Protein AF-A0A9E1V8I2-F1 (afdb_monomer)

Foldseek 3Di:
DPDPQDFWKKKKKKAFPVQADLVLLVLLADDPVCVVVLCVQLVVLVFNFWDWDGDSGMTMIIGTGSDRVSSNVSVLVSSCVSPVPRCVVCVVVVGHRMDMDMHPVSVVVVVCVCCCVPPPDPDDCPSVVRVVVD

pLDDT: mean 82.0, std 16.89, range [36.31, 97.19]

Radius of gyration: 15.0 Å; Cα contacts (8 Å, |Δi|>4): 186; chains: 1; bounding box: 41×28×48 Å

Sequence (134 aa):
METGKKPASLFVVGANHRSSPIGLRDRVFVDEESAPLIFDQLRRSGVTQALILSTCDRVEVQGASDNPQSAIATVRKVFAERAPVDVQTLTAQGDDPFYHMSGGVAARQIFAVASSLDSQIIGEPQVLGQVKES

Nearest PDB structures (foldseek):
  4n7r-assembly1_A  TM=8.588E-01  e=9.435E-10  Arabidopsis thaliana
  5che-assembly1_A  TM=8.534E-01  e=4.784E-09  Arabidopsis thaliana
  5yjl-assembly1_A  TM=8.470E-01  e=6.619E-09  Arabidopsis thaliana
  5che-assembly1_B  TM=8.528E-01  e=4.643E-08  Arabidopsis thaliana
  5yjl-assembly1_B  TM=8.047E-01  e=5.287E-08  Arabidopsis thaliana

Solvent-accessible surface area (backbone atoms only — not comparable to full-atom values): 7610 Å² total; per-residue (Å²): 131,83,77,82,70,71,76,60,32,33,28,33,36,30,32,34,76,86,61,32,58,69,69,55,44,66,46,49,48,56,52,84,84,53,42,63,61,50,52,51,57,36,40,77,70,69,36,79,44,71,47,78,48,54,56,98,61,34,31,35,44,36,36,42,23,81,50,41,70,61,46,49,52,49,54,53,48,58,44,36,73,54,30,54,68,58,44,52,55,36,48,74,74,73,43,68,57,55,54,70,42,51,42,73,59,20,50,51,49,53,52,36,48,66,68,40,74,71,45,100,57,83,83,68,72,68,61,60,54,55,65,71,76,102

Mean predicted aligned error: 8.26 Å

Secondary structure (DSSP, 8-state):
-----PPPEEEEEEEETTTS-HHHHHHH---TTTHHHHHHHHHHTT--EEEEEE-SSEEEEEEEESSHHHHHHHHHHHHHHHSHHHHHHHHHTT--SSEEEEHHHHHHHHHHHHTTTT-SSTT-THHHHHHHH-

Structure (mmCIF, N/CA/C/O backbone):
data_AF-A0A9E1V8I2-F1
#
_entry.id   AF-A0A9E1V8I2-F1
#
loop_
_atom_site.group_PDB
_atom_site.id
_atom_site.type_symbol
_atom_site.label_atom_id
_atom_site.label_alt_id
_atom_site.label_comp_id
_atom_site.label_asym_id
_atom_site.label_entity_id
_atom_site.label_seq_id
_atom_site.pdbx_PDB_ins_code
_atom_site.Cartn_x
_atom_site.Cartn_y
_atom_site.Cartn_z
_atom_site.occupancy
_atom_site.B_iso_or_equiv
_atom_site.auth_seq_id
_atom_site.auth_comp_id
_atom_site.auth_asym_id
_atom_site.auth_atom_id
_atom_site.pdbx_PDB_model_num
ATOM 1 N N . MET A 1 1 ? -20.997 1.755 30.133 1.00 39.19 1 MET A N 1
ATOM 2 C CA . MET A 1 1 ? -19.734 2.455 29.823 1.00 39.19 1 MET A CA 1
ATOM 3 C C . MET A 1 1 ? -19.301 1.986 28.447 1.00 39.19 1 MET A C 1
ATOM 5 O O . MET A 1 1 ? -18.680 0.938 28.342 1.00 39.19 1 MET A O 1
ATOM 9 N N . GLU A 1 2 ? -19.729 2.683 27.394 1.00 46.56 2 GLU A N 1
ATOM 10 C CA . GLU A 1 2 ? -19.187 2.467 26.050 1.00 46.56 2 GLU A CA 1
ATOM 11 C C . GLU A 1 2 ? -17.711 2.857 26.081 1.00 46.56 2 GLU A C 1
ATOM 13 O O . GLU A 1 2 ? -17.358 3.992 26.399 1.00 46.56 2 GLU A O 1
ATOM 18 N N . THR A 1 3 ? -16.832 1.894 25.827 1.00 50.59 3 THR A N 1
ATOM 19 C CA . THR A 1 3 ? -15.418 2.162 25.594 1.00 50.59 3 THR A CA 1
ATOM 20 C C . THR A 1 3 ? -15.323 3.111 24.407 1.00 50.59 3 THR A C 1
ATOM 22 O O . THR A 1 3 ? -15.676 2.724 23.294 1.00 50.59 3 THR A O 1
ATOM 25 N N . GLY A 1 4 ? -14.883 4.349 24.647 1.00 55.31 4 GLY A N 1
ATOM 26 C CA . GLY A 1 4 ? -14.613 5.343 23.612 1.00 55.31 4 GLY A CA 1
ATOM 27 C C . GLY A 1 4 ? -13.521 4.837 22.676 1.00 55.31 4 GLY A C 1
ATOM 28 O O . GLY A 1 4 ? -12.337 5.102 22.882 1.00 55.31 4 GLY A O 1
ATOM 29 N N . LYS A 1 5 ? -13.916 4.046 21.677 1.00 60.41 5 LYS A N 1
ATOM 30 C CA . LYS A 1 5 ? -13.024 3.534 20.648 1.00 60.41 5 LYS A CA 1
ATOM 31 C C . LYS A 1 5 ? -12.567 4.734 19.828 1.00 60.41 5 LYS A C 1
ATOM 33 O O . LYS A 1 5 ? -13.385 5.412 19.209 1.00 60.41 5 LYS A O 1
ATOM 38 N N . LYS A 1 6 ? -11.265 5.029 19.866 1.00 62.75 6 LYS A N 1
ATOM 39 C CA . LYS A 1 6 ? -10.668 6.063 19.017 1.00 62.75 6 LYS A CA 1
ATOM 40 C C . LYS A 1 6 ? -11.062 5.757 17.565 1.00 62.75 6 LYS A C 1
ATOM 42 O O . LYS A 1 6 ? -10.927 4.601 17.165 1.00 62.75 6 LYS A O 1
ATOM 47 N N . PRO A 1 7 ? -11.573 6.734 16.798 1.00 72.44 7 PRO A N 1
ATOM 48 C CA . PRO A 1 7 ? -11.978 6.475 15.426 1.00 72.44 7 PRO A CA 1
ATOM 49 C C . PRO A 1 7 ? -10.772 6.001 14.614 1.00 72.44 7 PRO A C 1
ATOM 51 O O . PRO A 1 7 ? -9.663 6.524 14.780 1.00 72.44 7 PRO A O 1
ATOM 54 N N . ALA A 1 8 ? -11.001 5.012 13.751 1.00 84.44 8 ALA A N 1
ATOM 55 C CA . ALA A 1 8 ? -9.997 4.529 12.818 1.00 84.44 8 ALA A CA 1
ATOM 56 C C . ALA A 1 8 ? -9.446 5.702 11.992 1.00 84.44 8 ALA A C 1
ATOM 58 O O . ALA A 1 8 ? -10.192 6.575 11.542 1.00 84.44 8 ALA A O 1
ATOM 59 N N . SER A 1 9 ? -8.129 5.735 11.813 1.00 93.94 9 SER A N 1
ATOM 60 C CA . SER A 1 9 ? -7.446 6.760 11.029 1.00 93.94 9 SER A CA 1
ATOM 61 C C . SER A 1 9 ? -7.140 6.226 9.637 1.00 93.94 9 SER A C 1
ATOM 63 O O . SER A 1 9 ? -6.748 5.066 9.484 1.00 93.94 9 SER A O 1
ATOM 65 N N . LEU A 1 10 ? -7.289 7.085 8.629 1.00 96.44 10 LEU A N 1
ATOM 66 C CA . LEU A 1 10 ? -6.920 6.753 7.259 1.00 96.44 10 LEU A CA 1
ATOM 67 C C . LEU A 1 10 ? -5.404 6.612 7.125 1.00 96.44 10 LEU A C 1
ATOM 69 O O . LEU A 1 10 ? -4.643 7.324 7.787 1.00 96.44 10 LEU A O 1
ATOM 73 N N . PHE A 1 11 ? -4.971 5.726 6.238 1.00 97.19 11 PHE A N 1
ATOM 74 C CA . PHE A 1 11 ? -3.580 5.583 5.834 1.00 97.19 11 PHE A CA 1
ATOM 75 C C . PHE A 1 11 ? -3.477 5.337 4.328 1.00 97.19 11 PHE A C 1
ATOM 77 O O . PHE A 1 11 ? -4.403 4.818 3.705 1.00 97.19 11 PHE A O 1
ATOM 84 N N . VAL A 1 12 ? -2.329 5.703 3.764 1.00 97.06 12 VAL A N 1
ATOM 85 C CA . VAL A 1 12 ? -1.913 5.346 2.403 1.00 97.06 12 VAL A CA 1
ATOM 86 C C . VAL A 1 12 ? -0.463 4.893 2.467 1.00 97.06 12 VAL A C 1
ATOM 88 O O . VAL A 1 12 ? 0.344 5.532 3.145 1.00 97.06 12 VAL A O 1
ATOM 91 N N . VAL A 1 13 ? -0.135 3.816 1.761 1.00 96.62 13 VAL A N 1
ATOM 92 C CA . VAL A 1 13 ? 1.239 3.384 1.479 1.00 96.62 13 VAL A CA 1
ATOM 93 C C . VAL A 1 13 ? 1.342 3.087 -0.004 1.00 96.62 13 VAL A C 1
ATOM 95 O O . VAL A 1 13 ? 0.479 2.394 -0.536 1.00 96.62 13 VAL A O 1
ATOM 98 N N . GLY A 1 14 ? 2.383 3.573 -0.673 1.00 94.00 14 GLY A N 1
ATOM 99 C CA . GLY A 1 14 ? 2.510 3.338 -2.104 1.00 94.00 14 GLY A CA 1
ATOM 100 C C . GLY A 1 14 ? 3.882 3.594 -2.696 1.00 94.00 14 GLY A C 1
ATOM 101 O O . GLY A 1 14 ? 4.786 4.110 -2.043 1.00 94.00 14 GLY A O 1
ATOM 102 N N . ALA A 1 15 ? 3.992 3.239 -3.969 1.00 91.12 15 ALA A N 1
ATOM 103 C CA . ALA A 1 15 ? 5.074 3.595 -4.872 1.00 91.12 15 ALA A CA 1
ATOM 104 C C . ALA A 1 15 ? 4.473 4.327 -6.078 1.00 91.12 15 ALA A C 1
ATOM 106 O O . ALA A 1 15 ? 3.480 3.876 -6.650 1.00 91.12 15 ALA A O 1
ATOM 107 N N . ASN A 1 16 ? 5.066 5.450 -6.483 1.00 83.88 16 ASN A N 1
ATOM 108 C CA . ASN A 1 16 ? 4.646 6.200 -7.669 1.00 83.88 16 ASN A CA 1
ATOM 109 C C . ASN A 1 16 ? 5.861 6.648 -8.492 1.00 83.88 16 ASN A C 1
ATOM 111 O O . ASN A 1 16 ? 7.011 6.448 -8.096 1.00 83.88 16 ASN A O 1
ATOM 115 N N . HIS A 1 17 ? 5.615 7.258 -9.651 1.00 75.88 17 HIS A N 1
ATOM 116 C CA . HIS A 1 17 ? 6.673 7.739 -10.544 1.00 75.88 17 HIS A CA 1
ATOM 117 C C . HIS A 1 17 ? 7.613 8.800 -9.941 1.00 75.88 17 HIS A C 1
ATOM 119 O O . HIS A 1 17 ? 8.660 9.063 -10.526 1.00 75.88 17 HIS A O 1
ATOM 125 N N . ARG A 1 18 ? 7.246 9.452 -8.827 1.00 73.50 18 ARG A N 1
ATOM 126 C CA . ARG A 1 18 ? 8.076 10.466 -8.150 1.00 73.50 18 ARG A CA 1
ATOM 127 C C . ARG A 1 18 ? 8.979 9.847 -7.091 1.00 73.50 18 ARG A C 1
ATOM 129 O O . ARG A 1 18 ? 10.093 10.318 -6.913 1.00 73.50 18 ARG A O 1
ATOM 136 N N . SER A 1 19 ? 8.486 8.836 -6.378 1.00 73.19 19 SER A N 1
ATOM 137 C CA . SER A 1 19 ? 9.184 8.224 -5.240 1.00 73.19 19 SER A CA 1
ATOM 138 C C . SER A 1 19 ? 10.010 6.996 -5.606 1.00 73.19 19 SER A C 1
ATOM 140 O O . SER A 1 19 ? 10.810 6.544 -4.797 1.00 73.19 19 SER A O 1
ATOM 142 N N . SER A 1 20 ? 9.766 6.396 -6.773 1.00 78.38 20 SER A N 1
ATOM 143 C CA . SER A 1 20 ? 10.189 5.021 -7.034 1.00 78.38 20 SER A CA 1
ATOM 144 C C . SER A 1 20 ? 10.622 4.824 -8.494 1.00 78.38 20 SER A C 1
ATOM 146 O O . SER A 1 20 ? 10.003 5.392 -9.399 1.00 78.38 20 SER A O 1
ATOM 148 N N . PRO A 1 21 ? 11.632 3.983 -8.777 1.00 81.56 21 PRO A N 1
ATOM 149 C CA . PRO A 1 21 ? 11.939 3.544 -10.137 1.00 81.56 21 PRO A CA 1
ATOM 150 C C . PRO A 1 21 ? 10.790 2.734 -10.752 1.00 81.56 21 PRO A C 1
ATOM 152 O O . PRO A 1 21 ? 10.003 2.115 -10.034 1.00 81.56 21 PRO A O 1
ATOM 155 N N . ILE A 1 22 ? 10.721 2.690 -12.086 1.00 81.50 22 ILE A N 1
ATOM 156 C CA . ILE A 1 22 ? 9.726 1.871 -12.802 1.00 81.50 22 ILE A CA 1
ATOM 157 C C . ILE A 1 22 ? 9.838 0.384 -12.444 1.00 81.50 22 ILE A C 1
ATOM 159 O O . ILE A 1 22 ? 8.828 -0.240 -12.145 1.00 81.50 22 ILE A O 1
ATOM 163 N N . GLY A 1 23 ? 11.065 -0.142 -12.332 1.00 83.75 23 GLY A N 1
ATOM 164 C CA . GLY A 1 23 ? 11.299 -1.540 -11.963 1.00 83.75 23 GLY A CA 1
ATOM 165 C C . GLY A 1 23 ? 10.711 -1.911 -10.600 1.00 83.75 23 GLY A C 1
ATOM 166 O O . GLY A 1 23 ? 10.116 -2.975 -10.470 1.00 83.75 23 GLY A O 1
ATOM 167 N N . LEU A 1 24 ? 10.781 -1.012 -9.609 1.00 86.75 24 LEU A N 1
ATOM 168 C CA . LEU A 1 24 ? 10.147 -1.248 -8.310 1.00 86.75 24 LEU A CA 1
ATOM 169 C C . LEU A 1 24 ? 8.622 -1.323 -8.451 1.00 86.75 24 LEU A C 1
ATOM 171 O O . LEU A 1 24 ? 8.010 -2.217 -7.872 1.00 86.75 24 LEU A O 1
ATOM 175 N N . ARG A 1 25 ? 8.011 -0.410 -9.221 1.00 89.12 25 ARG A N 1
ATOM 176 C CA . ARG A 1 25 ? 6.554 -0.392 -9.437 1.00 89.12 25 ARG A CA 1
ATOM 177 C C . ARG A 1 25 ? 6.059 -1.660 -10.120 1.00 89.12 25 ARG A C 1
ATOM 179 O O . ARG A 1 25 ? 5.086 -2.230 -9.644 1.00 89.12 25 ARG A O 1
ATOM 186 N N . ASP A 1 26 ? 6.761 -2.138 -11.142 1.00 88.12 26 ASP A N 1
ATOM 187 C CA . ASP A 1 26 ? 6.402 -3.378 -11.838 1.00 88.12 26 ASP A CA 1
ATOM 188 C C . ASP A 1 26 ? 6.443 -4.591 -10.898 1.00 88.12 26 ASP A C 1
ATOM 190 O O . ASP A 1 26 ? 5.588 -5.470 -10.962 1.00 88.12 26 ASP A O 1
ATOM 194 N N . ARG A 1 27 ? 7.414 -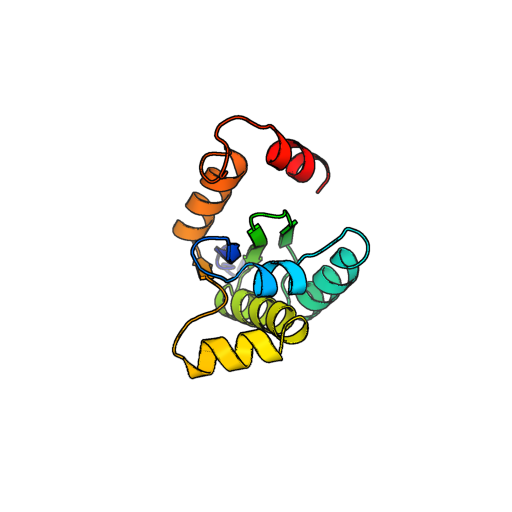4.637 -9.977 1.00 90.56 27 ARG A N 1
ATOM 195 C CA . ARG A 1 27 ? 7.541 -5.730 -8.997 1.00 90.56 27 ARG A CA 1
ATOM 196 C C . ARG A 1 27 ? 6.431 -5.725 -7.954 1.00 90.56 27 ARG A C 1
ATOM 198 O O . ARG A 1 27 ? 5.968 -6.788 -7.537 1.00 90.56 27 ARG A O 1
ATOM 205 N N . VAL A 1 28 ? 6.029 -4.540 -7.502 1.00 92.31 28 VAL A N 1
ATOM 206 C CA . VAL A 1 28 ? 4.975 -4.407 -6.489 1.00 92.31 28 VAL A CA 1
ATOM 207 C C . VAL A 1 28 ? 3.575 -4.325 -7.092 1.00 92.31 28 VAL A C 1
ATOM 209 O O . VAL A 1 28 ? 2.617 -4.389 -6.328 1.00 92.31 28 VAL A O 1
ATOM 212 N N . PHE A 1 29 ? 3.449 -4.244 -8.423 1.00 93.19 29 PHE A N 1
ATOM 213 C CA . PHE A 1 29 ? 2.175 -4.240 -9.141 1.00 93.19 29 PHE A CA 1
AT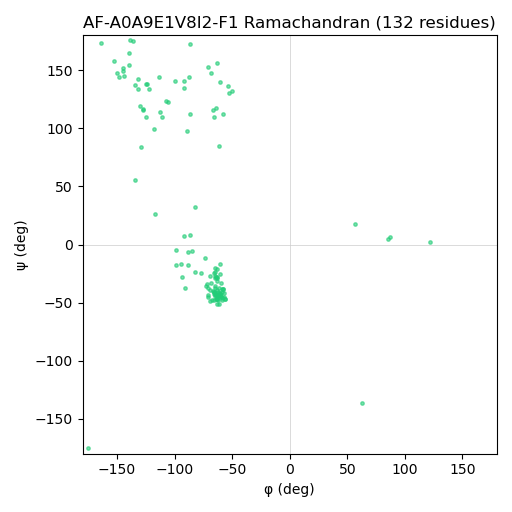OM 214 C C . PHE A 1 29 ? 1.285 -5.393 -8.688 1.00 93.19 29 PHE A C 1
ATOM 216 O O . PHE A 1 29 ? 1.735 -6.535 -8.587 1.00 93.19 29 PHE A O 1
ATOM 223 N N . VAL A 1 30 ? 0.023 -5.078 -8.410 1.00 92.38 30 VAL A N 1
ATOM 224 C CA . VAL A 1 30 ? -0.995 -6.016 -7.941 1.00 92.38 30 VAL A CA 1
ATOM 225 C C . VAL A 1 30 ? -2.053 -6.175 -9.025 1.00 92.38 30 VAL A C 1
ATOM 227 O O . VAL A 1 30 ? -2.775 -5.232 -9.337 1.00 92.38 30 VAL A O 1
ATOM 230 N N . ASP A 1 31 ? -2.133 -7.371 -9.591 1.00 91.38 31 ASP A N 1
ATOM 231 C CA . ASP A 1 31 ? -3.219 -7.803 -10.470 1.00 91.38 31 ASP A CA 1
ATOM 232 C C . ASP A 1 31 ? -4.399 -8.383 -9.665 1.00 91.38 31 ASP A C 1
ATOM 234 O O . ASP A 1 31 ? -4.323 -8.586 -8.447 1.00 91.38 31 ASP A O 1
ATOM 238 N N . GLU A 1 32 ? -5.505 -8.660 -10.356 1.00 87.38 32 GLU A N 1
ATOM 239 C CA . GLU A 1 32 ? -6.716 -9.233 -9.757 1.00 87.38 32 GLU A CA 1
ATOM 240 C C . GLU A 1 32 ? -6.464 -10.594 -9.092 1.00 87.38 32 GLU A C 1
ATOM 242 O O . GLU A 1 32 ? -7.063 -10.898 -8.061 1.00 87.38 32 GLU A O 1
ATOM 247 N N . GLU A 1 33 ? -5.545 -11.399 -9.633 1.00 90.81 33 GLU A N 1
ATOM 248 C CA . GLU A 1 33 ? -5.219 -12.723 -9.096 1.00 90.81 33 GLU A CA 1
ATOM 249 C C . GLU A 1 33 ? -4.427 -12.644 -7.781 1.00 90.81 33 GLU A C 1
ATOM 251 O O . GLU A 1 33 ? -4.640 -13.454 -6.873 1.00 90.81 33 GLU A O 1
ATOM 256 N N . SER A 1 34 ? -3.533 -11.660 -7.634 1.00 90.25 34 SER A N 1
ATOM 257 C CA . SER A 1 34 ? -2.717 -11.489 -6.426 1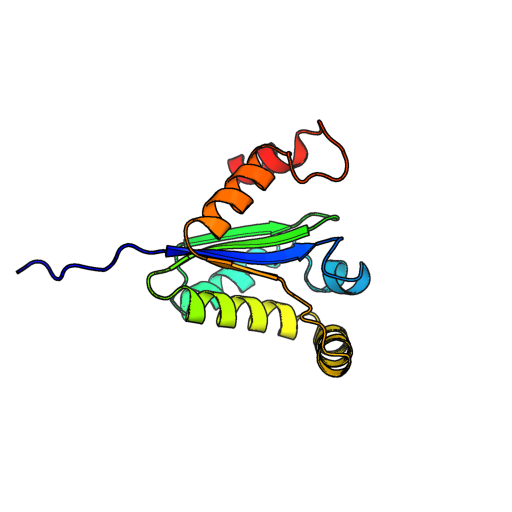.00 90.25 34 SER A CA 1
ATOM 258 C C . SER A 1 34 ? -3.378 -10.630 -5.343 1.00 90.25 34 SER A C 1
ATOM 260 O O . SER A 1 34 ? -2.987 -10.726 -4.172 1.00 90.25 34 SER A O 1
ATOM 262 N N . ALA A 1 35 ? -4.402 -9.837 -5.676 1.00 91.94 35 ALA A N 1
ATOM 263 C CA . ALA A 1 35 ? -5.108 -8.989 -4.715 1.00 91.94 35 ALA A CA 1
ATOM 264 C C . ALA A 1 35 ? -5.705 -9.763 -3.513 1.00 91.94 35 ALA A C 1
ATOM 266 O O . ALA A 1 35 ? -5.480 -9.334 -2.374 1.00 91.94 35 ALA A O 1
ATOM 267 N N . PRO A 1 36 ? -6.385 -10.922 -3.677 1.00 93.56 36 PRO A N 1
ATOM 268 C CA . PRO A 1 36 ? -6.926 -11.688 -2.551 1.00 93.56 36 PRO A CA 1
ATOM 269 C C . PRO A 1 36 ? -5.870 -12.119 -1.527 1.00 93.56 36 PRO A C 1
ATOM 271 O O . PRO A 1 36 ? -6.127 -12.069 -0.323 1.00 93.56 36 PRO A O 1
ATOM 274 N N . LEU A 1 37 ? -4.674 -12.501 -1.990 1.00 92.81 37 LEU A N 1
ATOM 275 C CA . LEU A 1 37 ? -3.564 -12.903 -1.121 1.00 92.81 37 LEU A CA 1
ATOM 276 C C . LEU A 1 37 ? -3.068 -11.728 -0.274 1.00 92.81 37 LEU A C 1
ATOM 278 O O . LEU A 1 37 ? -2.818 -11.887 0.922 1.00 92.81 37 LEU A O 1
ATOM 282 N N . ILE A 1 38 ? -2.977 -10.537 -0.867 1.00 93.38 38 ILE A N 1
ATOM 283 C CA . ILE A 1 38 ? -2.594 -9.324 -0.139 1.00 93.38 38 ILE A CA 1
ATOM 284 C C . ILE A 1 38 ? -3.665 -8.967 0.889 1.00 93.38 38 ILE A C 1
ATOM 286 O O . ILE A 1 38 ? -3.340 -8.741 2.055 1.00 93.38 38 ILE A O 1
ATOM 290 N N . PHE A 1 39 ? -4.944 -8.967 0.507 1.00 94.25 39 PHE A N 1
ATOM 291 C CA . PHE A 1 39 ? -6.026 -8.686 1.452 1.00 94.25 39 PHE A CA 1
ATOM 292 C C . PHE A 1 39 ? -6.040 -9.659 2.634 1.00 94.25 39 PHE A C 1
ATOM 294 O O . PHE A 1 39 ? -6.275 -9.242 3.765 1.00 94.25 39 PHE A O 1
ATOM 301 N N . ASP A 1 40 ? -5.759 -10.940 2.409 1.00 94.06 40 ASP A N 1
ATOM 302 C CA . ASP A 1 40 ? -5.647 -11.939 3.472 1.00 94.06 40 ASP A CA 1
ATOM 303 C C . ASP A 1 40 ? -4.471 -11.648 4.430 1.00 94.06 40 ASP A C 1
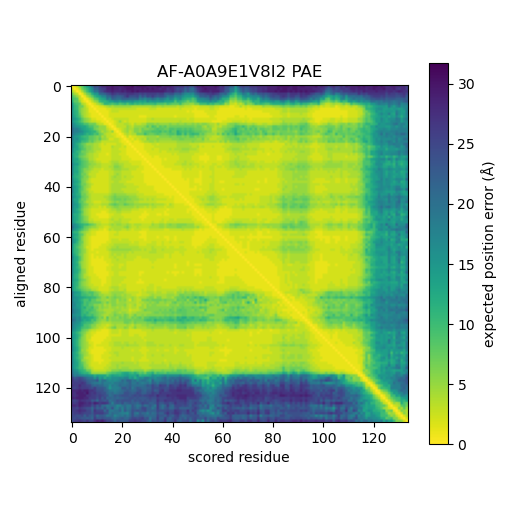ATOM 305 O O . ASP A 1 40 ? -4.650 -11.656 5.652 1.00 94.06 40 ASP A O 1
ATOM 309 N N . GLN A 1 41 ? -3.296 -11.275 3.912 1.00 92.19 41 GLN A N 1
ATOM 310 C CA . GLN A 1 41 ? -2.155 -10.841 4.736 1.00 92.19 41 GLN A CA 1
ATOM 311 C C . GLN A 1 41 ? -2.464 -9.577 5.559 1.00 92.19 41 GLN A C 1
ATOM 313 O O . GLN A 1 41 ? -2.117 -9.495 6.746 1.00 92.19 41 GLN A O 1
ATOM 318 N N . LEU A 1 42 ? -3.153 -8.605 4.954 1.00 92.44 42 LEU A N 1
ATOM 319 C CA . LEU A 1 42 ? -3.595 -7.378 5.619 1.00 92.44 42 LEU A CA 1
ATOM 320 C C . LEU A 1 42 ? -4.600 -7.684 6.738 1.00 92.44 42 LEU A C 1
ATOM 322 O O . LEU A 1 42 ? -4.409 -7.235 7.873 1.00 92.44 42 LEU A O 1
ATOM 326 N N . ARG A 1 43 ? -5.604 -8.527 6.467 1.00 93.25 43 ARG A N 1
ATOM 327 C CA . ARG A 1 43 ? -6.611 -8.948 7.456 1.00 93.25 43 ARG A CA 1
ATOM 328 C C . ARG A 1 43 ? -5.988 -9.673 8.641 1.00 93.25 43 ARG A C 1
ATOM 330 O O . ARG A 1 43 ? -6.331 -9.360 9.779 1.00 93.25 43 ARG A O 1
ATOM 337 N N . ARG A 1 44 ? -5.031 -10.581 8.407 1.00 91.00 44 ARG A N 1
ATOM 338 C CA . ARG A 1 44 ? -4.275 -11.260 9.481 1.00 91.00 44 ARG A CA 1
ATOM 339 C C . ARG A 1 44 ? -3.493 -10.294 10.367 1.00 91.00 44 ARG A C 1
ATOM 341 O O . ARG A 1 44 ? -3.242 -10.599 11.527 1.00 91.00 44 ARG A O 1
ATOM 348 N N . SER A 1 45 ? -3.147 -9.126 9.836 1.00 86.56 45 SER A N 1
ATOM 349 C CA . SER A 1 45 ? -2.468 -8.055 10.567 1.00 86.56 45 SER A CA 1
ATOM 350 C C . SER A 1 45 ? -3.433 -7.040 11.199 1.00 86.56 45 SER A C 1
ATOM 352 O O . SER A 1 45 ? -2.994 -6.011 11.706 1.00 86.56 45 SER A O 1
ATOM 354 N N . GLY A 1 46 ? -4.744 -7.302 11.162 1.00 88.19 46 GLY A N 1
ATOM 355 C CA . GLY A 1 46 ? -5.776 -6.432 11.731 1.00 88.19 46 GLY A CA 1
ATOM 356 C C . GLY A 1 46 ? -6.253 -5.305 10.809 1.00 88.19 46 GLY A C 1
ATOM 357 O O . GLY A 1 46 ? -7.078 -4.495 11.225 1.00 88.19 46 GLY A O 1
ATOM 358 N N . VAL A 1 47 ? -5.783 -5.248 9.560 1.00 92.12 47 VAL A N 1
ATOM 359 C CA . VAL A 1 47 ? -6.243 -4.276 8.560 1.00 92.12 47 VAL A CA 1
ATOM 360 C C . VAL A 1 47 ? -7.437 -4.868 7.817 1.00 92.12 47 VAL A C 1
ATOM 362 O O . VAL A 1 47 ? -7.290 -5.679 6.907 1.00 92.12 47 VAL A O 1
ATOM 365 N N . THR A 1 48 ? -8.642 -4.488 8.235 1.00 88.62 48 THR A N 1
ATOM 366 C CA . THR A 1 48 ? -9.900 -5.032 7.692 1.00 88.62 48 THR A CA 1
ATOM 367 C C . THR A 1 48 ? -10.548 -4.136 6.641 1.00 88.62 48 THR A C 1
ATOM 369 O O . THR A 1 48 ? -11.372 -4.616 5.867 1.00 88.62 48 THR A O 1
ATOM 372 N N . GLN A 1 49 ? -10.158 -2.860 6.584 1.00 89.81 49 GLN A N 1
ATOM 373 C CA . GLN A 1 49 ? -10.639 -1.876 5.618 1.00 89.81 49 GLN A CA 1
ATOM 374 C C . GLN A 1 49 ? -9.459 -1.392 4.775 1.00 89.81 49 GLN A C 1
ATOM 376 O O . GLN A 1 49 ? -8.679 -0.548 5.222 1.00 89.81 49 GLN A O 1
ATOM 381 N N . ALA A 1 50 ? -9.318 -1.949 3.574 1.00 93.81 50 ALA A N 1
ATOM 382 C CA . ALA A 1 50 ? -8.274 -1.581 2.631 1.00 93.81 50 ALA A CA 1
ATOM 383 C C . ALA A 1 50 ? -8.788 -1.648 1.189 1.00 93.81 50 ALA A C 1
ATOM 385 O O . ALA A 1 50 ? -9.633 -2.477 0.865 1.00 93.81 50 ALA A O 1
ATOM 386 N N . LEU A 1 51 ? -8.223 -0.792 0.350 1.00 94.12 51 LEU A N 1
ATOM 387 C CA . LEU A 1 51 ? -8.376 -0.705 -1.092 1.00 94.12 51 LEU A CA 1
ATOM 388 C C . LEU A 1 51 ? -6.977 -0.793 -1.704 1.00 94.12 51 LEU A C 1
ATOM 390 O O . LEU A 1 51 ? -6.044 -0.166 -1.195 1.00 94.12 51 LEU A O 1
ATOM 394 N N . ILE A 1 52 ? -6.833 -1.548 -2.789 1.00 94.12 52 ILE A N 1
ATOM 395 C CA . ILE A 1 52 ? -5.597 -1.601 -3.570 1.00 94.12 52 ILE A CA 1
ATOM 396 C C . ILE A 1 52 ? -5.846 -0.851 -4.874 1.00 94.12 52 ILE A C 1
ATOM 398 O O . ILE A 1 52 ? -6.758 -1.195 -5.617 1.00 94.12 52 ILE A O 1
ATOM 402 N N . LEU A 1 53 ? -5.027 0.161 -5.149 1.00 92.50 53 LEU A N 1
ATOM 403 C CA . LEU A 1 53 ? -5.009 0.870 -6.421 1.00 92.50 53 LEU A CA 1
ATOM 404 C C . LEU A 1 53 ? -3.710 0.530 -7.140 1.00 92.50 53 LEU A C 1
ATOM 406 O O . LEU A 1 53 ? -2.638 0.958 -6.715 1.00 92.50 53 LEU A O 1
ATOM 410 N N . SER A 1 54 ? -3.805 -0.233 -8.222 1.00 91.00 54 SER A N 1
ATOM 411 C CA . SER A 1 54 ? -2.648 -0.702 -8.978 1.00 91.00 54 SER A CA 1
ATOM 412 C C . SER A 1 54 ? -2.810 -0.355 -10.453 1.00 91.00 54 SER A C 1
ATOM 414 O O . SER A 1 54 ? -3.733 -0.808 -11.125 1.00 91.00 54 SER A O 1
ATOM 416 N N . THR A 1 55 ? -1.910 0.493 -10.937 1.00 87.69 55 THR A N 1
ATOM 417 C CA . THR A 1 55 ? -1.841 1.020 -12.306 1.00 87.69 55 THR A CA 1
ATOM 418 C C . THR A 1 55 ? -0.372 1.034 -12.748 1.00 87.69 55 THR A C 1
ATOM 420 O O . THR A 1 55 ? 0.518 0.761 -11.942 1.00 87.69 55 THR A O 1
ATOM 423 N N . CYS A 1 56 ? -0.080 1.397 -13.999 1.00 80.75 56 CYS A N 1
ATOM 424 C CA . CYS A 1 56 ? 1.306 1.567 -14.459 1.00 80.75 56 CYS A CA 1
ATOM 425 C C . CYS A 1 56 ? 2.060 2.698 -13.722 1.00 80.75 56 CYS A C 1
ATOM 427 O O . CYS A 1 56 ? 3.280 2.639 -13.537 1.00 80.75 56 CYS A O 1
ATOM 429 N N . ASP A 1 57 ? 1.334 3.716 -13.256 1.00 81.12 57 ASP A N 1
ATOM 430 C CA . ASP A 1 57 ? 1.928 4.930 -12.688 1.00 81.12 57 ASP A CA 1
ATOM 431 C C . ASP A 1 57 ? 2.073 4.870 -11.167 1.00 81.12 57 ASP A C 1
ATOM 433 O O . ASP A 1 57 ? 2.957 5.518 -10.589 1.00 81.12 57 ASP A O 1
ATOM 437 N N . ARG A 1 58 ? 1.200 4.097 -10.512 1.00 89.62 58 ARG A N 1
ATOM 438 C CA . ARG A 1 58 ? 1.165 3.948 -9.057 1.00 89.62 58 ARG A CA 1
ATOM 439 C C . ARG A 1 58 ? 0.667 2.585 -8.613 1.00 89.62 58 ARG A C 1
ATOM 441 O O . ARG A 1 58 ? -0.250 2.023 -9.209 1.00 89.62 58 ARG A O 1
ATOM 448 N N . VAL A 1 59 ? 1.208 2.155 -7.482 1.00 93.38 59 VAL A N 1
ATOM 449 C CA . VAL A 1 59 ? 0.688 1.047 -6.687 1.00 93.38 59 VAL A CA 1
ATOM 450 C C . VAL A 1 59 ? 0.516 1.555 -5.262 1.00 93.38 59 VAL A C 1
ATOM 452 O O . VAL A 1 59 ? 1.490 1.955 -4.627 1.00 93.38 59 VAL A O 1
ATOM 455 N N . GLU A 1 60 ? -0.717 1.576 -4.766 1.00 95.38 60 GLU A N 1
ATOM 456 C CA . GLU A 1 60 ? -1.070 2.055 -3.432 1.00 95.38 60 GLU A CA 1
ATOM 457 C C . GLU A 1 60 ? -1.976 1.062 -2.702 1.00 95.38 60 GLU A C 1
ATOM 459 O O . GLU A 1 60 ? -2.899 0.501 -3.287 1.00 95.38 60 GLU A O 1
ATOM 464 N N . VAL A 1 61 ? -1.770 0.919 -1.393 1.00 96.12 61 VAL A N 1
ATOM 465 C CA . VAL A 1 61 ? -2.803 0.441 -0.470 1.00 96.12 61 VAL A CA 1
ATOM 466 C C . VAL A 1 61 ? -3.305 1.630 0.331 1.00 96.12 61 VAL A C 1
ATOM 468 O O . VAL A 1 61 ? -2.536 2.305 1.022 1.00 96.12 61 VAL A O 1
ATOM 471 N N . GLN A 1 62 ? -4.606 1.865 0.254 1.00 96.12 62 GLN A N 1
ATOM 472 C CA . GLN A 1 62 ? -5.322 2.895 0.994 1.00 96.12 62 GLN A CA 1
ATOM 473 C C . GLN A 1 62 ? -6.259 2.205 1.982 1.00 96.12 62 GLN A C 1
ATOM 475 O O . GLN A 1 62 ? -6.808 1.154 1.670 1.00 96.12 62 GLN A O 1
ATOM 480 N N . GLY A 1 63 ? -6.470 2.746 3.175 1.00 95.06 63 GLY A N 1
ATOM 481 C CA . GLY A 1 63 ? -7.353 2.080 4.129 1.00 95.06 63 GLY A CA 1
ATOM 482 C C . GLY A 1 63 ? -7.604 2.857 5.403 1.00 95.06 63 GLY A C 1
ATOM 483 O O . GLY A 1 63 ? -7.155 3.992 5.557 1.00 95.06 63 GLY A O 1
ATOM 484 N N . ALA A 1 64 ? -8.317 2.221 6.329 1.00 94.81 64 ALA A N 1
ATOM 485 C CA . ALA A 1 64 ? -8.582 2.737 7.666 1.00 94.81 64 ALA A CA 1
ATOM 486 C C . ALA A 1 64 ? -8.133 1.720 8.720 1.00 94.81 64 ALA A C 1
ATOM 488 O O . ALA A 1 64 ? -8.327 0.514 8.566 1.00 94.81 64 ALA A O 1
ATOM 489 N N . SER A 1 65 ? -7.509 2.202 9.794 1.00 93.81 65 SER A N 1
ATOM 490 C CA . SER A 1 65 ? -7.057 1.352 10.897 1.00 93.81 65 SER A CA 1
ATOM 491 C C . SER A 1 65 ? -7.099 2.090 12.231 1.00 93.81 65 SER A C 1
ATOM 493 O O . SER A 1 65 ? -6.767 3.274 12.313 1.00 93.81 65 SER A O 1
ATOM 495 N N . ASP A 1 66 ? -7.441 1.369 13.299 1.00 92.12 66 ASP A N 1
ATOM 496 C CA . ASP A 1 66 ? -7.303 1.853 14.679 1.00 92.12 66 ASP A CA 1
ATOM 497 C C . ASP A 1 66 ? -5.819 2.070 15.054 1.00 92.12 66 ASP A C 1
ATOM 499 O O . ASP A 1 66 ? -5.496 2.878 15.927 1.00 92.12 66 ASP A O 1
ATOM 503 N N . ASN A 1 67 ? -4.903 1.384 14.356 1.00 92.12 67 ASN A N 1
ATOM 504 C CA . ASN A 1 67 ? -3.456 1.543 14.465 1.00 92.12 67 ASN A CA 1
ATOM 505 C C . ASN A 1 67 ? -2.829 1.735 13.066 1.00 92.12 67 ASN A C 1
ATOM 507 O O . ASN A 1 67 ? -2.355 0.768 12.455 1.00 92.12 67 ASN A O 1
ATOM 511 N N . PRO A 1 68 ? -2.814 2.973 12.533 1.00 92.62 68 PRO A N 1
ATOM 512 C CA . PRO A 1 68 ? -2.297 3.249 11.194 1.00 92.62 68 PRO A CA 1
ATOM 513 C C . PRO A 1 68 ? -0.803 2.939 11.067 1.00 92.62 68 P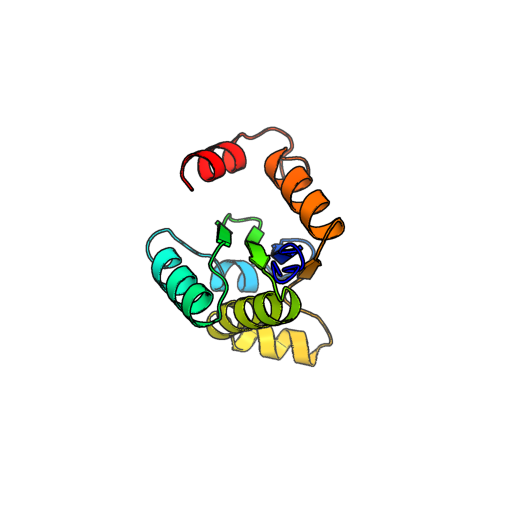RO A C 1
ATOM 515 O O . PRO A 1 68 ? -0.376 2.499 10.009 1.00 92.62 68 PRO A O 1
ATOM 518 N N . GLN A 1 69 ? -0.010 3.089 12.134 1.00 93.56 69 GLN A N 1
ATOM 519 C CA . GLN A 1 69 ? 1.425 2.794 12.084 1.00 93.56 69 GLN A CA 1
ATOM 520 C C . GLN A 1 69 ? 1.688 1.302 11.857 1.00 93.56 69 GLN A C 1
ATOM 522 O O . GLN A 1 69 ? 2.527 0.938 11.035 1.00 93.56 69 GLN A O 1
ATOM 527 N N . SER A 1 70 ? 0.937 0.438 12.546 1.00 94.00 70 SER A N 1
ATOM 528 C CA . SER A 1 70 ? 1.001 -1.007 12.319 1.00 94.00 70 SER A CA 1
ATOM 529 C C . SER A 1 70 ? 0.524 -1.373 10.914 1.00 94.00 70 SER A C 1
ATOM 531 O O . SER A 1 70 ? 1.169 -2.176 10.250 1.00 94.00 70 SER A O 1
ATOM 533 N N . ALA A 1 71 ? -0.567 -0.761 10.441 1.00 94.69 71 ALA A N 1
ATOM 534 C CA . ALA A 1 71 ? -1.080 -1.001 9.092 1.00 94.69 71 ALA A CA 1
ATOM 535 C C . ALA A 1 71 ? -0.054 -0.620 8.014 1.00 94.69 71 ALA A C 1
ATOM 537 O O . ALA A 1 71 ? 0.216 -1.405 7.106 1.00 94.69 71 ALA A O 1
ATOM 538 N N . ILE A 1 72 ? 0.575 0.550 8.162 1.00 95.75 72 ILE A N 1
ATOM 539 C CA . ILE A 1 72 ? 1.638 1.028 7.274 1.00 95.75 72 ILE A CA 1
ATOM 540 C C . ILE A 1 72 ? 2.811 0.046 7.265 1.00 95.75 72 ILE A C 1
ATOM 542 O O . ILE A 1 72 ? 3.281 -0.335 6.194 1.00 95.75 72 ILE A O 1
ATOM 546 N N . ALA A 1 73 ? 3.267 -0.400 8.439 1.00 94.81 73 ALA A N 1
ATOM 547 C CA . ALA A 1 73 ? 4.361 -1.362 8.545 1.00 94.81 73 ALA A CA 1
ATOM 548 C C . ALA A 1 73 ? 4.030 -2.693 7.849 1.00 94.81 73 ALA A C 1
ATOM 550 O O . ALA A 1 73 ? 4.875 -3.233 7.133 1.00 94.81 73 ALA A O 1
ATOM 551 N N . THR A 1 74 ? 2.797 -3.190 7.998 1.00 95.00 74 THR A N 1
ATOM 552 C CA . THR A 1 74 ? 2.337 -4.393 7.298 1.00 95.00 74 THR A CA 1
ATOM 553 C C . THR A 1 74 ? 2.373 -4.207 5.786 1.00 95.00 74 THR A C 1
ATOM 555 O O . THR A 1 74 ? 2.971 -5.033 5.105 1.00 95.00 74 THR A O 1
ATOM 558 N N . VAL A 1 75 ? 1.786 -3.134 5.243 1.00 95.44 75 VAL A N 1
ATOM 559 C CA . VAL A 1 75 ? 1.783 -2.920 3.783 1.00 95.44 75 VAL A CA 1
ATOM 560 C C . VAL A 1 75 ?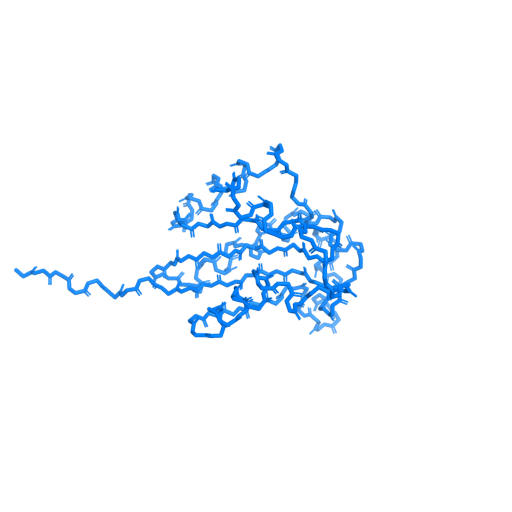 3.209 -2.812 3.244 1.00 95.44 75 VAL A C 1
ATOM 562 O O . VAL A 1 75 ? 3.541 -3.451 2.249 1.00 95.44 75 VAL A O 1
ATOM 565 N N . ARG A 1 76 ? 4.079 -2.055 3.926 1.00 94.44 76 ARG A N 1
ATOM 566 C CA . ARG A 1 76 ? 5.492 -1.929 3.540 1.00 94.44 76 ARG A CA 1
ATOM 567 C C . ARG A 1 76 ? 6.187 -3.284 3.494 1.00 94.44 76 ARG A C 1
ATOM 569 O O . ARG A 1 76 ? 6.947 -3.539 2.568 1.00 94.44 76 ARG A O 1
ATOM 576 N N . LYS A 1 77 ? 5.913 -4.154 4.470 1.00 93.31 77 LYS A N 1
ATOM 577 C CA . LYS A 1 77 ? 6.440 -5.519 4.490 1.00 93.31 77 LYS A CA 1
ATOM 578 C C . LYS A 1 77 ? 5.951 -6.323 3.283 1.00 93.31 77 LYS A C 1
ATOM 580 O O . LYS A 1 77 ? 6.779 -6.916 2.603 1.00 93.31 77 LYS A O 1
ATOM 585 N N . VAL A 1 78 ? 4.652 -6.288 2.981 1.00 93.44 78 VAL A N 1
ATOM 586 C CA . VAL A 1 78 ? 4.073 -6.995 1.823 1.00 93.44 78 VAL A CA 1
ATOM 587 C C . VAL A 1 78 ? 4.709 -6.534 0.508 1.00 93.44 78 VAL A C 1
ATOM 589 O O . VAL A 1 78 ? 5.092 -7.357 -0.319 1.00 93.44 78 VAL A O 1
ATOM 592 N N . PHE A 1 79 ? 4.882 -5.225 0.314 1.00 93.50 79 PHE A N 1
ATOM 593 C CA . PHE A 1 79 ? 5.556 -4.704 -0.878 1.00 93.50 79 PHE A CA 1
ATOM 594 C C . PHE A 1 79 ? 7.042 -5.070 -0.923 1.00 93.50 79 PHE A C 1
ATOM 596 O O . PHE A 1 79 ? 7.546 -5.452 -1.978 1.00 93.50 79 PHE A O 1
ATOM 603 N N . ALA A 1 80 ? 7.741 -5.021 0.212 1.00 91.81 80 ALA A N 1
ATOM 604 C CA . ALA A 1 80 ? 9.147 -5.403 0.280 1.00 91.81 80 ALA A CA 1
ATOM 605 C C . ALA A 1 80 ? 9.381 -6.891 -0.013 1.00 91.81 80 ALA A C 1
ATOM 607 O O . ALA A 1 80 ? 10.364 -7.231 -0.665 1.00 91.81 80 ALA A O 1
ATOM 608 N N . GLU A 1 81 ? 8.471 -7.775 0.400 1.00 91.81 81 GLU A N 1
ATOM 609 C CA . GLU A 1 81 ? 8.534 -9.208 0.084 1.00 91.81 81 GLU A CA 1
ATOM 610 C C . GLU A 1 81 ? 8.386 -9.485 -1.423 1.00 91.81 81 GLU A C 1
ATOM 612 O O . GLU A 1 81 ? 8.947 -10.460 -1.922 1.00 91.81 81 GLU A O 1
ATOM 617 N N . ARG A 1 82 ? 7.698 -8.607 -2.166 1.00 89.44 82 ARG A N 1
ATOM 618 C CA . ARG A 1 82 ? 7.566 -8.692 -3.633 1.00 89.44 82 ARG A CA 1
ATOM 619 C C . ARG A 1 82 ? 8.764 -8.103 -4.389 1.00 89.44 82 ARG A C 1
ATOM 621 O O . ARG A 1 82 ? 9.008 -8.490 -5.531 1.00 89.44 82 ARG A O 1
ATOM 628 N N . ALA A 1 83 ? 9.522 -7.197 -3.767 1.00 87.62 83 ALA A N 1
ATOM 629 C CA . ALA A 1 83 ? 10.659 -6.502 -4.380 1.00 87.62 83 ALA A CA 1
ATOM 630 C C . ALA A 1 83 ? 11.905 -6.449 -3.464 1.00 87.62 83 ALA A C 1
ATOM 632 O O . ALA A 1 83 ? 12.421 -5.365 -3.174 1.00 87.62 83 ALA A O 1
ATOM 633 N N . PRO A 1 84 ? 12.418 -7.598 -2.980 1.00 85.62 84 PRO A N 1
ATOM 634 C CA . PRO A 1 84 ? 13.425 -7.618 -1.918 1.00 85.62 84 PRO A CA 1
ATOM 635 C C . PRO A 1 84 ? 14.760 -6.984 -2.333 1.00 85.62 84 PRO A C 1
ATOM 637 O O . PRO A 1 84 ? 15.378 -6.286 -1.532 1.00 85.62 84 PRO A O 1
ATOM 640 N N . VAL A 1 85 ? 15.195 -7.186 -3.582 1.00 81.88 85 VAL A N 1
ATOM 641 C CA . VAL A 1 85 ? 16.470 -6.652 -4.101 1.00 81.88 85 VAL A CA 1
ATOM 642 C C . VAL A 1 85 ? 16.398 -5.135 -4.279 1.00 81.88 85 VAL A C 1
ATOM 644 O O . VAL A 1 85 ? 17.305 -4.415 -3.858 1.00 81.88 85 VAL A O 1
ATOM 647 N N . ASP A 1 86 ? 15.308 -4.639 -4.864 1.00 86.12 86 ASP A N 1
ATOM 648 C CA . ASP A 1 86 ? 15.083 -3.214 -5.097 1.00 86.12 86 ASP A CA 1
ATOM 649 C C . ASP A 1 86 ? 15.000 -2.449 -3.772 1.00 86.12 86 ASP A C 1
ATOM 651 O O . ASP A 1 86 ? 15.678 -1.437 -3.590 1.00 86.12 86 ASP A O 1
ATOM 655 N N . VAL A 1 87 ? 14.232 -2.973 -2.810 1.00 81.25 87 VAL A N 1
ATOM 656 C CA . VAL A 1 87 ? 14.086 -2.364 -1.483 1.00 81.25 87 VAL A CA 1
ATOM 657 C C . VAL A 1 87 ? 15.413 -2.331 -0.734 1.00 81.25 87 VAL A C 1
ATOM 659 O O . VAL A 1 87 ? 15.747 -1.296 -0.160 1.00 81.25 87 VAL A O 1
ATOM 662 N N . GLN A 1 88 ? 16.192 -3.417 -0.750 1.00 81.38 88 GLN A N 1
ATOM 663 C CA . GLN A 1 88 ? 17.521 -3.431 -0.129 1.00 81.38 88 GLN A CA 1
ATOM 664 C C . GLN A 1 88 ? 18.456 -2.397 -0.759 1.00 81.38 88 GLN A C 1
ATOM 666 O O . GLN A 1 88 ? 19.143 -1.677 -0.037 1.00 81.38 88 GLN A O 1
ATOM 671 N N . THR A 1 89 ? 18.449 -2.299 -2.089 1.00 80.56 89 THR A N 1
ATOM 672 C CA . THR A 1 89 ? 19.302 -1.365 -2.835 1.00 80.56 89 THR A CA 1
ATOM 673 C C . THR A 1 89 ? 18.964 0.087 -2.503 1.00 80.56 89 THR A C 1
ATOM 675 O O . THR A 1 89 ? 19.849 0.845 -2.117 1.00 80.56 89 THR A O 1
ATOM 678 N N . LEU A 1 90 ? 17.683 0.455 -2.581 1.00 80.50 90 LEU A N 1
ATOM 679 C CA . LEU A 1 90 ? 17.212 1.815 -2.296 1.00 80.50 90 LEU A CA 1
ATOM 680 C C . LEU A 1 90 ? 17.428 2.190 -0.823 1.00 80.50 90 LEU A C 1
ATOM 682 O O . LEU A 1 90 ? 17.941 3.264 -0.521 1.00 80.50 90 LEU A O 1
ATOM 686 N N . THR A 1 91 ? 17.159 1.260 0.099 1.00 82.19 91 THR A N 1
ATOM 687 C CA . THR A 1 91 ? 17.400 1.486 1.533 1.00 82.19 91 THR A CA 1
ATOM 688 C C . THR A 1 91 ? 18.888 1.703 1.826 1.00 82.19 91 THR A C 1
ATOM 690 O O . THR A 1 91 ? 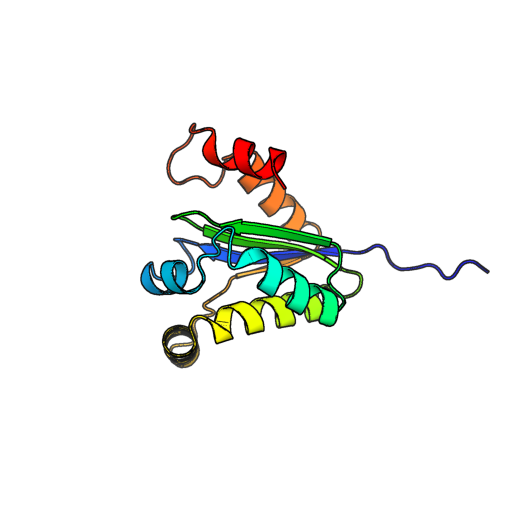19.235 2.567 2.628 1.00 82.19 91 THR A O 1
ATOM 693 N N . ALA A 1 92 ? 19.786 0.959 1.168 1.00 80.38 92 ALA A N 1
ATOM 694 C CA . ALA A 1 92 ? 21.233 1.143 1.314 1.00 80.38 92 ALA A CA 1
ATOM 695 C C . ALA A 1 92 ? 21.722 2.504 0.784 1.00 80.38 92 ALA A C 1
ATOM 697 O O . ALA A 1 92 ? 22.752 3.002 1.236 1.00 80.38 92 ALA A O 1
ATOM 698 N N . GLN A 1 93 ? 20.979 3.112 -0.143 1.00 82.31 93 GLN A N 1
ATOM 699 C CA . GLN A 1 93 ? 21.227 4.456 -0.671 1.00 82.31 93 GLN A CA 1
ATOM 700 C C . GLN A 1 93 ? 20.616 5.566 0.202 1.00 82.31 93 GLN A C 1
ATOM 702 O O . GLN A 1 93 ? 20.892 6.740 -0.027 1.00 82.31 93 GLN A O 1
ATOM 707 N N . GLY A 1 94 ? 19.853 5.204 1.240 1.00 79.88 94 GLY A N 1
ATOM 708 C CA . GLY A 1 94 ? 19.174 6.141 2.136 1.00 79.88 94 GLY A CA 1
ATOM 709 C C . GLY A 1 94 ? 17.788 6.578 1.657 1.00 79.88 94 GLY A C 1
ATOM 710 O O . GLY A 1 94 ? 17.178 7.432 2.299 1.00 79.88 94 GLY A O 1
ATOM 711 N N . ASP A 1 95 ? 17.280 5.984 0.576 1.00 82.56 95 ASP A N 1
ATOM 712 C CA . ASP A 1 95 ? 15.980 6.312 0.001 1.00 82.56 95 ASP A CA 1
ATOM 713 C C . ASP A 1 95 ? 14.874 5.414 0.574 1.00 82.56 95 ASP A C 1
ATOM 715 O O . ASP A 1 95 ? 15.052 4.205 0.754 1.00 82.56 95 ASP A O 1
ATOM 719 N N . ASP A 1 96 ? 13.698 5.994 0.837 1.00 83.50 96 ASP A N 1
ATOM 720 C CA . ASP A 1 96 ? 12.503 5.219 1.180 1.00 83.50 96 ASP A CA 1
ATOM 721 C C . ASP A 1 96 ? 11.774 4.791 -0.108 1.00 83.50 96 ASP A C 1
ATOM 723 O O . ASP A 1 96 ? 11.213 5.649 -0.796 1.00 83.50 96 ASP A O 1
ATOM 727 N N . PRO A 1 97 ? 11.728 3.485 -0.443 1.00 83.56 97 PRO A N 1
ATOM 728 C CA . PRO A 1 97 ? 11.086 3.008 -1.668 1.00 83.56 97 PRO A CA 1
ATOM 729 C C . PRO A 1 97 ? 9.570 3.238 -1.696 1.00 83.56 97 PRO A C 1
ATOM 731 O O . PRO A 1 97 ? 8.977 3.216 -2.779 1.00 83.56 97 PRO A O 1
ATOM 734 N N . PHE A 1 98 ? 8.945 3.441 -0.528 1.00 91.88 98 PHE A N 1
ATOM 735 C CA . PHE A 1 98 ? 7.498 3.570 -0.385 1.00 91.88 98 PHE A CA 1
ATOM 736 C C . PHE A 1 98 ? 7.127 4.806 0.430 1.00 91.88 98 PHE A C 1
ATOM 738 O O . PHE A 1 98 ? 7.419 4.888 1.624 1.00 91.88 98 PHE A O 1
ATOM 745 N N . TYR A 1 99 ? 6.380 5.734 -0.164 1.00 93.38 99 TYR A N 1
ATOM 746 C CA . TYR A 1 99 ? 5.793 6.807 0.633 1.00 93.38 99 TYR A CA 1
ATOM 747 C C . TYR A 1 99 ? 4.667 6.260 1.501 1.00 93.38 99 TYR A C 1
ATOM 749 O O . TYR A 1 99 ? 3.991 5.283 1.167 1.00 93.38 99 TYR A O 1
ATOM 757 N N . HIS A 1 100 ? 4.442 6.936 2.619 1.00 95.19 100 HIS A N 1
ATOM 758 C CA . HIS A 1 100 ? 3.319 6.658 3.488 1.00 95.19 100 HIS A CA 1
ATOM 759 C C . HIS A 1 100 ? 2.785 7.946 4.105 1.00 95.19 100 HIS A C 1
ATOM 761 O O . HIS A 1 100 ? 3.506 8.924 4.293 1.00 95.19 100 HIS A O 1
ATOM 767 N N . MET A 1 101 ? 1.499 7.946 4.426 1.00 95.56 101 MET A N 1
ATOM 768 C CA . MET A 1 101 ? 0.831 9.064 5.082 1.00 95.56 101 MET A CA 1
ATOM 769 C C . MET A 1 101 ? -0.360 8.561 5.889 1.00 95.56 101 MET A C 1
ATOM 771 O O . MET A 1 101 ? -0.890 7.483 5.626 1.00 95.56 101 MET A O 1
ATOM 775 N N . SER A 1 102 ? -0.789 9.346 6.877 1.00 96.50 102 SER A N 1
ATOM 776 C CA . SER A 1 102 ? -1.943 9.017 7.715 1.00 96.50 102 SER A CA 1
ATOM 777 C C . SER A 1 102 ? -2.813 10.238 8.020 1.00 96.50 102 SER A C 1
ATOM 779 O O . SER A 1 102 ? -2.419 11.386 7.790 1.00 96.50 102 SER A O 1
ATOM 781 N N . GLY A 1 103 ? -4.029 9.989 8.507 1.00 95.50 103 GLY A N 1
ATOM 782 C CA . GLY A 1 103 ? -4.977 11.019 8.920 1.00 95.50 103 GLY A CA 1
ATOM 783 C C . GLY A 1 103 ? -5.405 11.935 7.770 1.00 95.50 103 GLY A C 1
ATOM 784 O O . GLY A 1 103 ? -5.693 11.481 6.664 1.00 95.50 103 GLY A O 1
ATOM 785 N N .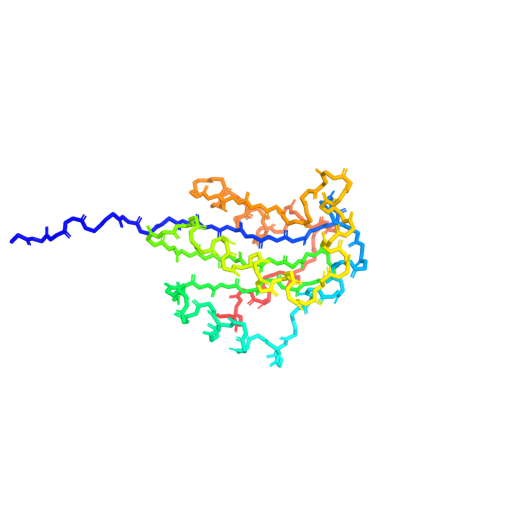 GLY A 1 104 ? -5.447 13.246 8.024 1.00 95.06 104 GLY A N 1
ATOM 786 C CA . GLY A 1 104 ? -5.907 14.232 7.038 1.00 95.06 104 GLY A CA 1
ATOM 787 C C . GLY A 1 104 ? -5.048 14.309 5.770 1.00 95.06 104 GLY A C 1
ATOM 788 O O . GLY A 1 104 ? -5.568 14.621 4.700 1.00 95.06 104 GLY A O 1
ATOM 789 N N . VAL A 1 105 ? -3.753 13.984 5.860 1.00 95.44 105 VAL A N 1
ATOM 790 C CA . VAL A 1 105 ? -2.860 13.949 4.689 1.00 95.44 105 VAL A CA 1
ATOM 791 C C . VAL A 1 105 ? -3.214 12.764 3.789 1.00 95.44 105 VAL A C 1
ATOM 793 O O . VAL A 1 105 ? -3.366 12.948 2.584 1.00 95.44 105 VAL A O 1
ATOM 796 N N . ALA A 1 106 ? -3.457 11.587 4.382 1.00 95.50 106 ALA A N 1
ATOM 797 C CA . ALA A 1 106 ? -3.961 10.415 3.664 1.00 95.50 106 ALA A CA 1
ATOM 798 C C . ALA A 1 106 ? -5.305 10.700 2.986 1.00 95.50 106 ALA A C 1
ATOM 800 O O . ALA A 1 106 ? -5.460 10.420 1.803 1.00 95.50 106 ALA A O 1
ATOM 801 N N . ALA A 1 107 ? -6.244 11.333 3.698 1.00 94.31 107 ALA A N 1
ATOM 802 C CA . ALA A 1 107 ? -7.525 11.732 3.117 1.00 94.31 107 ALA A CA 1
ATOM 803 C C . ALA A 1 107 ? -7.339 12.620 1.878 1.00 94.31 107 ALA A C 1
ATOM 805 O O . ALA A 1 107 ? -7.941 12.369 0.836 1.00 94.31 107 ALA A O 1
ATOM 806 N N . ARG A 1 108 ? -6.472 13.638 1.967 1.00 93.06 108 ARG A N 1
ATOM 807 C CA . ARG A 1 108 ? -6.200 14.547 0.847 1.00 93.06 108 ARG A CA 1
ATOM 808 C C . ARG A 1 108 ? -5.632 13.806 -0.368 1.00 93.06 108 ARG A C 1
ATOM 810 O O . ARG A 1 108 ? -6.072 14.088 -1.477 1.00 93.06 108 ARG A O 1
ATOM 817 N N . GLN A 1 109 ? -4.708 12.865 -0.167 1.00 90.25 109 GLN A N 1
ATOM 818 C CA . GLN A 1 109 ? -4.161 12.044 -1.253 1.00 90.25 109 GLN A CA 1
ATOM 819 C C . GLN A 1 109 ? -5.234 11.170 -1.898 1.00 90.25 109 GLN A C 1
ATOM 821 O O . GLN A 1 109 ? -5.342 11.164 -3.118 1.00 90.25 109 GLN A O 1
ATOM 826 N N . ILE A 1 110 ? -6.056 10.486 -1.096 1.00 91.31 110 ILE A N 1
ATOM 827 C CA . ILE A 1 110 ? -7.146 9.640 -1.601 1.00 91.31 110 ILE A CA 1
ATOM 828 C C . ILE A 1 110 ? -8.076 10.464 -2.500 1.00 91.31 110 ILE A C 1
ATOM 830 O O . ILE A 1 110 ? -8.365 10.058 -3.623 1.00 91.31 110 ILE A O 1
ATOM 834 N N . PHE A 1 111 ? -8.481 11.663 -2.063 1.00 88.25 111 PHE A N 1
ATOM 835 C CA . PHE A 1 111 ? -9.304 12.554 -2.886 1.00 88.25 111 PHE A CA 1
ATOM 836 C C . PHE A 1 111 ? -8.578 13.063 -4.135 1.00 88.25 111 PHE A C 1
ATOM 838 O O . PHE A 1 111 ? -9.192 13.127 -5.199 1.00 88.25 111 PHE A O 1
ATOM 845 N N . ALA A 1 112 ? -7.294 13.416 -4.041 1.00 86.25 112 ALA A N 1
ATOM 846 C CA . ALA A 1 112 ? -6.508 13.867 -5.192 1.00 86.25 112 ALA A CA 1
ATOM 847 C C . ALA A 1 112 ? -6.379 12.769 -6.261 1.00 86.25 112 ALA A C 1
ATOM 849 O O . ALA A 1 112 ? -6.526 13.036 -7.452 1.00 86.25 112 ALA A O 1
ATOM 850 N N . VAL A 1 113 ? -6.176 11.524 -5.834 1.00 82.12 113 VAL A N 1
ATOM 851 C CA . VAL A 1 113 ? -6.112 10.361 -6.722 1.00 82.12 113 VAL A CA 1
ATOM 852 C C . VAL A 1 113 ? -7.483 10.062 -7.330 1.00 82.12 113 VAL A C 1
ATOM 854 O O . VAL A 1 113 ? -7.592 9.948 -8.547 1.00 82.12 113 VAL A O 1
ATOM 857 N N . ALA A 1 114 ? -8.544 10.010 -6.519 1.00 81.31 114 ALA A N 1
ATOM 858 C CA . ALA A 1 114 ? -9.900 9.712 -6.988 1.00 81.31 114 ALA A CA 1
ATOM 859 C C . ALA A 1 114 ? -10.464 10.771 -7.956 1.00 81.31 114 ALA A C 1
ATOM 861 O O . ALA A 1 114 ? -11.288 10.453 -8.809 1.00 81.31 114 ALA A O 1
ATOM 862 N N . SER A 1 115 ? -10.019 12.025 -7.838 1.00 76.81 115 SER A N 1
ATOM 863 C CA . SER A 1 115 ? -10.390 13.123 -8.746 1.00 76.81 115 SER A CA 1
ATOM 864 C C . SER A 1 115 ? -9.503 13.220 -9.996 1.00 76.81 115 SER A C 1
ATOM 866 O O . SER A 1 115 ? -9.609 14.194 -10.740 1.00 76.81 115 SER A O 1
ATOM 868 N N . SER A 1 116 ? -8.624 12.237 -10.231 1.00 67.56 116 SER A N 1
ATOM 869 C CA . SER A 1 116 ? -7.625 12.226 -11.311 1.00 67.56 116 SER A CA 1
ATOM 870 C C . SER A 1 116 ? -6.669 13.433 -11.312 1.00 67.56 116 SER A C 1
ATOM 872 O O . SER A 1 116 ? -5.993 13.681 -12.310 1.00 67.56 116 SER A O 1
ATOM 874 N N . LEU A 1 117 ? -6.556 14.171 -10.199 1.00 57.53 117 LEU A N 1
ATOM 875 C CA . LEU A 1 117 ? -5.648 15.320 -10.063 1.00 57.53 117 LEU A CA 1
ATOM 876 C C . LEU A 1 117 ? -4.169 14.908 -9.940 1.00 57.53 117 LEU A C 1
ATOM 878 O O . LEU A 1 117 ? -3.295 15.764 -10.037 1.00 57.53 117 LEU A O 1
ATOM 882 N N . ASP A 1 118 ? -3.888 13.617 -9.735 1.00 53.06 118 ASP A N 1
ATOM 883 C CA . ASP A 1 118 ? -2.533 13.048 -9.619 1.00 53.06 118 ASP A CA 1
ATOM 884 C C . ASP A 1 118 ? -2.208 12.039 -10.747 1.00 53.06 118 ASP A C 1
ATOM 886 O O . ASP A 1 118 ? -1.420 11.108 -10.556 1.00 53.06 118 ASP A O 1
ATOM 890 N N . SER A 1 119 ? -2.857 12.189 -11.908 1.00 47.19 119 SER A N 1
ATOM 891 C CA . SER A 1 119 ? -2.587 11.407 -13.126 1.00 47.19 119 SER A CA 1
ATOM 892 C C . SER A 1 119 ? -1.477 12.054 -13.967 1.00 47.19 119 SER A C 1
ATOM 894 O O . SER A 1 119 ? -1.429 13.281 -14.074 1.00 47.19 119 SER A O 1
ATOM 896 N N . GLN A 1 120 ? -0.617 11.250 -14.614 1.00 41.38 120 GLN A N 1
ATOM 897 C CA . GLN A 1 120 ? 0.345 11.752 -15.613 1.00 41.38 120 GLN A CA 1
ATOM 898 C C . GLN A 1 120 ? -0.351 12.375 -16.835 1.00 41.38 120 GLN A C 1
ATOM 900 O O . GLN A 1 120 ? 0.243 13.200 -17.530 1.00 41.38 120 GLN A O 1
ATOM 905 N N . ILE A 1 121 ? -1.619 12.022 -17.065 1.00 39.50 121 ILE A N 1
ATOM 906 C CA . ILE A 1 121 ? -2.477 12.570 -18.115 1.00 39.50 121 ILE A CA 1
ATOM 907 C C . ILE A 1 121 ? -3.746 13.111 -17.451 1.00 39.50 121 ILE A C 1
ATOM 909 O O . ILE A 1 121 ? -4.587 12.357 -16.953 1.00 39.50 121 ILE A O 1
ATOM 913 N N . ILE A 1 122 ? -3.888 14.437 -17.425 1.00 36.31 122 ILE A N 1
ATOM 914 C CA . ILE A 1 122 ? -5.097 15.107 -16.935 1.00 36.31 122 ILE A CA 1
ATOM 915 C C . ILE A 1 122 ? -6.253 14.751 -17.887 1.00 36.31 122 ILE A C 1
ATOM 917 O O . ILE A 1 122 ? -6.274 15.230 -19.018 1.00 36.31 122 ILE A O 1
ATOM 921 N N . GLY A 1 123 ? -7.220 13.941 -17.434 1.00 43.06 123 GLY A N 1
ATOM 922 C CA . GLY A 1 123 ? -8.504 13.757 -18.129 1.00 43.06 123 GLY A CA 1
ATOM 923 C C . GLY A 1 123 ? -8.910 12.342 -18.561 1.00 43.06 123 GLY A C 1
ATOM 924 O O . GLY A 1 123 ? -9.989 12.218 -19.136 1.00 43.06 123 GLY A O 1
ATOM 925 N N . GLU A 1 124 ? -8.146 11.279 -18.280 1.00 44.88 124 GLU A N 1
ATOM 926 C CA . GLU A 1 124 ? -8.611 9.910 -18.581 1.00 44.88 124 GLU A CA 1
ATOM 927 C C . GLU A 1 124 ? -9.353 9.247 -17.395 1.00 44.88 124 GLU A C 1
ATOM 929 O O . GLU A 1 124 ? -8.896 9.311 -16.249 1.00 44.88 124 GLU A O 1
ATOM 934 N N . PRO A 1 125 ? -10.507 8.588 -17.632 1.00 46.31 125 PRO A N 1
ATOM 935 C CA . PRO A 1 125 ? -11.367 8.023 -16.588 1.00 46.31 125 PRO A CA 1
ATOM 936 C C . PRO A 1 125 ? -10.912 6.640 -16.075 1.00 46.31 125 PRO A C 1
ATOM 938 O O . PRO A 1 125 ? -11.750 5.826 -15.692 1.00 46.31 125 PRO A O 1
ATOM 941 N N . GLN A 1 126 ? -9.610 6.341 -16.044 1.00 51.59 126 GLN A N 1
ATOM 942 C CA . GLN A 1 126 ? -9.121 5.016 -15.622 1.00 51.59 126 GLN A CA 1
ATOM 943 C C . GLN A 1 126 ? -9.279 4.763 -14.111 1.00 51.59 126 GLN A C 1
ATOM 945 O O . GLN A 1 126 ? -9.671 3.669 -13.716 1.00 51.59 126 GLN A O 1
ATOM 950 N N . VAL A 1 127 ? -9.076 5.771 -13.252 1.00 50.12 127 VAL A N 1
ATOM 951 C CA . VAL A 1 127 ? -9.198 5.603 -11.785 1.00 50.12 127 VAL A CA 1
ATOM 952 C C . VAL A 1 127 ? -10.658 5.426 -11.342 1.00 50.12 127 VAL A C 1
ATOM 954 O O . VAL A 1 1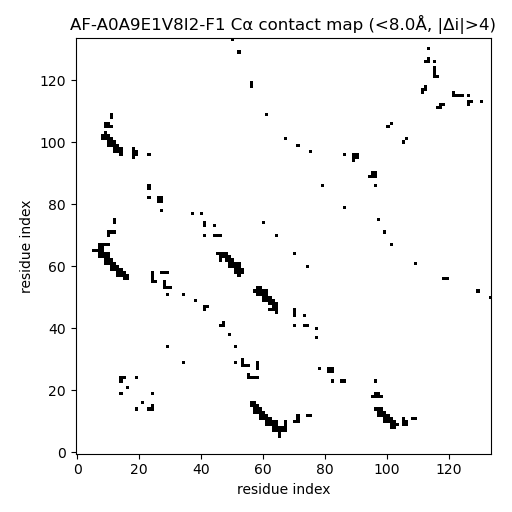27 ? -10.950 4.674 -10.414 1.00 50.12 127 VAL A O 1
ATOM 957 N N . LEU A 1 128 ? -11.603 6.080 -12.028 1.00 47.91 128 LEU A N 1
ATOM 958 C CA . LEU A 1 128 ? -13.020 6.061 -11.648 1.00 47.91 128 LEU A CA 1
ATOM 959 C C . LEU A 1 128 ? -13.683 4.688 -11.870 1.00 47.91 128 LEU A C 1
ATOM 961 O O . LEU A 1 128 ? -14.654 4.363 -11.187 1.00 47.91 128 LEU A O 1
ATOM 965 N N . GLY A 1 129 ? -13.172 3.897 -12.821 1.00 51.91 129 GLY A N 1
ATOM 966 C CA . GLY A 1 129 ? -13.634 2.531 -13.083 1.00 51.91 129 GLY A CA 1
ATOM 967 C C . GLY A 1 129 ? -13.296 1.578 -11.937 1.00 51.91 129 GLY A C 1
ATOM 968 O O . GLY A 1 129 ? -14.183 0.911 -11.416 1.00 51.91 129 GLY A O 1
ATOM 969 N N . GLN A 1 130 ? -12.050 1.605 -11.457 1.00 51.56 130 GLN A N 1
ATOM 970 C CA . GLN A 1 130 ? -11.593 0.708 -10.388 1.00 51.56 130 GLN A CA 1
ATOM 971 C C . GLN A 1 130 ? -12.248 1.003 -9.030 1.00 51.56 130 GLN A C 1
ATOM 973 O O . GLN A 1 130 ? -12.550 0.077 -8.284 1.00 51.56 130 GLN A O 1
ATOM 978 N N . VAL A 1 131 ? -12.555 2.271 -8.723 1.00 55.94 131 VAL A N 1
ATOM 979 C CA . VAL A 1 131 ? -13.309 2.626 -7.501 1.00 55.94 131 VAL A CA 1
ATOM 980 C C . VAL A 1 131 ? -14.738 2.072 -7.529 1.00 55.94 131 VAL A C 1
ATOM 982 O O . VAL A 1 131 ? -15.302 1.795 -6.476 1.00 55.94 131 VAL A O 1
ATOM 985 N N . LYS A 1 132 ? -15.341 1.903 -8.712 1.00 40.59 132 LYS A N 1
ATOM 986 C CA . LYS A 1 132 ? -16.680 1.308 -8.838 1.00 40.59 132 LYS A CA 1
ATOM 987 C C . LYS A 1 132 ? -16.691 -0.214 -8.693 1.00 40.59 132 LYS A C 1
ATOM 989 O O . LYS A 1 132 ? -17.744 -0.752 -8.367 1.00 40.59 132 LYS A O 1
ATOM 994 N N . GLU A 1 133 ? -15.576 -0.881 -8.969 1.00 47.03 133 GLU A N 1
ATOM 995 C CA . GLU A 1 133 ? -15.463 -2.348 -8.951 1.00 47.03 133 GLU A CA 1
ATOM 996 C C . GLU A 1 133 ? -14.840 -2.903 -7.660 1.00 47.03 133 GLU A C 1
ATOM 998 O O . GLU A 1 133 ? -14.794 -4.120 -7.485 1.00 47.03 133 GLU A O 1
ATOM 1003 N N . SER A 1 134 ? -14.395 -2.024 -6.753 1.00 44.19 134 SER A N 1
ATOM 1004 C CA . SER A 1 134 ? -13.803 -2.383 -5.454 1.00 44.19 134 SER A CA 1
ATOM 1005 C C . SER A 1 134 ? -14.816 -2.499 -4.316 1.00 44.19 134 SER A C 1
ATOM 1007 O O . SER A 1 134 ? -15.792 -1.715 -4.297 1.00 44.19 134 SER A O 1
#